Protein AF-A0A7V9D843-F1 (afdb_monomer)

pLDDT: mean 94.22, std 7.26, range [55.22, 98.81]

Radius of gyration: 23.47 Å; Cα contacts (8 Å, |Δi|>4): 58; chains: 1; bounding box: 37×23×65 Å

Nearest PDB structures (foldseek):
  6iem-assembly2_E  TM=9.034E-01  e=5.867E-05  Mycobacterium tuberculosis H37Rv
  6iem-assembly1_B  TM=8.855E-01  e=5.867E-05  Mycobacterium tuberculosis H37Rv
  6iem-assembly2_G  TM=8.969E-01  e=1.926E-04  Mycobacterium tuberculosis H37Rv
  6iem-assembly1_A  TM=8.875E-01  e=1.926E-04  Mycobacterium tuberculosis H37Rv
  1hy0-assembly1_B  TM=9.036E-01  e=2.389E-03  Anas platyrhynchos

Mean predicted aligned error: 4.73 Å

Sequence (76 aa):
MPGYTHLQRAQPVTLGFHLCAHGFALARDARRMLAARDAASTSALGAGALAGTTLPLDPNVAAYEVGFEAVFERTP

Structure (mmCIF, N/CA/C/O backbone):
data_AF-A0A7V9D843-F1
#
_entry.id   AF-A0A7V9D843-F1
#
loop_
_atom_site.group_PDB
_atom_site.id
_atom_site.type_symbol
_atom_site.label_atom_id
_atom_site.label_alt_id
_a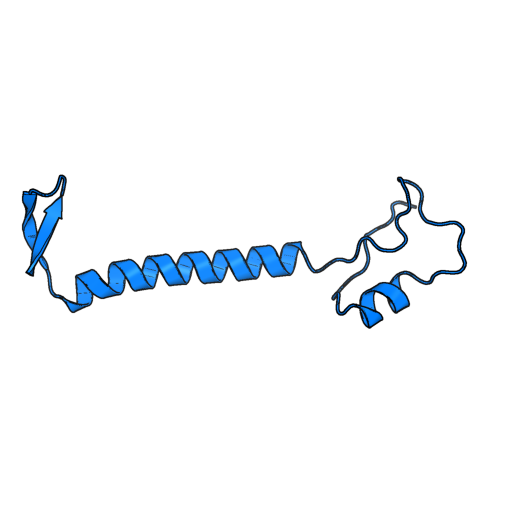tom_site.label_comp_id
_atom_site.label_asym_id
_atom_site.label_entity_id
_atom_site.label_seq_id
_atom_site.pdbx_PDB_ins_code
_atom_site.Cartn_x
_atom_site.Cartn_y
_atom_site.Cartn_z
_atom_site.occupancy
_atom_site.B_iso_or_equiv
_atom_site.auth_seq_id
_atom_site.auth_comp_id
_atom_site.auth_asym_id
_atom_site.auth_atom_id
_atom_site.pdbx_PDB_model_num
ATOM 1 N N . MET A 1 1 ? -14.438 -5.237 29.311 1.00 92.81 1 MET A N 1
ATOM 2 C CA . MET A 1 1 ? -13.040 -5.524 29.705 1.00 92.81 1 MET A CA 1
ATOM 3 C C . MET A 1 1 ? -12.409 -4.254 30.262 1.00 92.81 1 MET A C 1
ATOM 5 O O . MET A 1 1 ? -12.882 -3.179 29.908 1.00 92.81 1 MET A O 1
ATOM 9 N N . PRO A 1 2 ? -11.394 -4.325 31.134 1.00 96.19 2 PRO A N 1
ATOM 10 C CA . PRO A 1 2 ? -10.626 -3.137 31.503 1.00 96.19 2 PRO A CA 1
ATOM 11 C C . PRO A 1 2 ? -9.923 -2.558 30.265 1.00 96.19 2 PRO A C 1
ATOM 13 O O . PRO A 1 2 ? -9.384 -3.319 29.462 1.00 96.19 2 PRO A O 1
ATOM 16 N N . GLY A 1 3 ? -9.937 -1.237 30.092 1.00 96.69 3 GLY A N 1
ATOM 17 C CA . GLY A 1 3 ? -8.970 -0.557 29.231 1.00 96.69 3 GLY A CA 1
ATOM 18 C C . GLY A 1 3 ? -7.590 -0.551 29.893 1.00 96.69 3 GLY A C 1
ATOM 19 O O . GLY A 1 3 ? -7.492 -0.734 31.109 1.00 96.69 3 GLY A O 1
ATOM 20 N N . TYR A 1 4 ? -6.530 -0.342 29.110 1.00 97.38 4 TYR A N 1
ATOM 21 C CA . TYR A 1 4 ? -5.158 -0.340 29.618 1.00 97.38 4 TYR A CA 1
ATOM 22 C C . TYR A 1 4 ? -4.353 0.840 29.081 1.00 97.38 4 TYR A C 1
ATOM 24 O O . TYR A 1 4 ? -4.330 1.088 27.877 1.00 97.38 4 TYR A O 1
ATOM 32 N N . THR A 1 5 ? -3.639 1.520 29.972 1.00 96.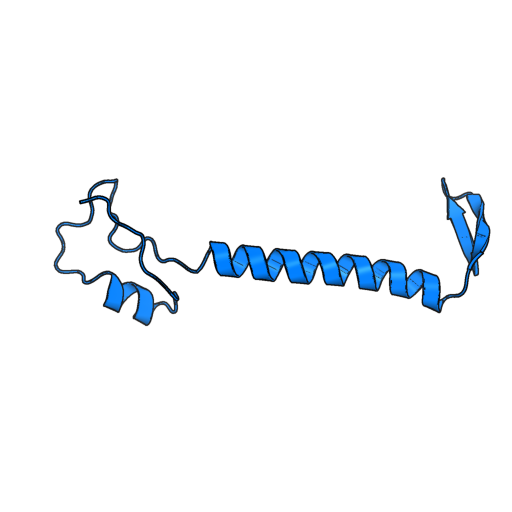69 5 THR A N 1
ATOM 33 C CA . THR A 1 5 ? -2.561 2.464 29.645 1.00 96.69 5 THR A CA 1
ATOM 34 C C . THR A 1 5 ? -1.373 2.129 30.539 1.00 96.69 5 THR A C 1
ATOM 36 O O . THR A 1 5 ? -1.559 1.765 31.696 1.00 96.69 5 THR A O 1
ATOM 39 N N . HIS A 1 6 ? -0.148 2.130 30.002 1.00 97.06 6 HIS A N 1
ATOM 40 C CA . HIS A 1 6 ? 1.037 1.619 30.722 1.00 97.06 6 HIS A CA 1
ATOM 41 C C . HIS A 1 6 ? 0.842 0.207 31.321 1.00 97.06 6 HIS A C 1
ATOM 43 O O . HIS A 1 6 ? 1.418 -0.125 32.354 1.00 97.06 6 HIS A O 1
ATOM 49 N N . LEU A 1 7 ? -0.017 -0.612 30.698 1.00 95.38 7 LEU A N 1
ATOM 50 C CA . LEU A 1 7 ? -0.450 -1.928 31.192 1.00 95.38 7 LEU A CA 1
ATOM 51 C C . LEU A 1 7 ? -1.183 -1.914 32.550 1.00 95.38 7 LEU A C 1
ATOM 53 O O . LEU A 1 7 ? -1.411 -2.971 33.133 1.00 95.38 7 LEU A O 1
ATOM 57 N N . GLN A 1 8 ? -1.627 -0.750 33.028 1.00 98.00 8 GLN A N 1
ATOM 58 C CA . GLN A 1 8 ? -2.470 -0.605 34.215 1.00 98.00 8 GLN A CA 1
ATOM 59 C C . GLN A 1 8 ? -3.942 -0.481 33.826 1.00 98.00 8 GLN A C 1
ATOM 61 O O . GLN A 1 8 ? -4.276 0.079 32.781 1.00 98.00 8 GLN A O 1
ATOM 66 N N . ARG A 1 9 ? -4.830 -1.014 34.673 1.00 97.50 9 ARG A N 1
ATOM 67 C CA . ARG A 1 9 ? -6.279 -0.962 34.445 1.00 97.50 9 ARG A CA 1
ATOM 68 C C . ARG A 1 9 ? -6.753 0.490 34.469 1.00 97.50 9 ARG A C 1
ATOM 70 O O . ARG A 1 9 ? -6.560 1.192 35.456 1.00 97.50 9 ARG A O 1
ATOM 77 N N . ALA A 1 10 ? -7.413 0.895 33.396 1.00 96.38 10 ALA A N 1
ATOM 78 C CA . ALA A 1 10 ? -8.055 2.188 33.238 1.00 96.38 10 ALA A CA 1
ATOM 79 C C . ALA A 1 10 ? -9.586 2.012 33.196 1.00 96.38 10 ALA A C 1
ATOM 81 O O . ALA A 1 10 ? -10.143 1.078 33.781 1.00 96.38 10 ALA A O 1
ATOM 82 N N . GLN A 1 11 ? -10.279 2.910 32.494 1.00 97.50 11 GLN A N 1
ATOM 83 C CA . GLN A 1 11 ? -11.729 2.856 32.329 1.00 97.50 11 GLN A CA 1
ATOM 84 C C . GLN A 1 11 ? -12.173 1.573 31.598 1.00 97.50 11 GLN A C 1
ATOM 86 O O . GLN A 1 11 ? -11.480 1.113 30.684 1.00 97.50 11 GLN A O 1
ATOM 91 N N . PRO A 1 12 ? -13.319 0.973 31.966 1.00 97.56 12 PRO A N 1
ATOM 92 C CA . PRO A 1 12 ? -13.883 -0.152 31.232 1.00 97.56 12 PRO A CA 1
ATOM 93 C C . PRO A 1 12 ? -14.213 0.210 29.780 1.00 97.56 12 PRO A C 1
ATOM 95 O O . PRO A 1 12 ? -14.761 1.272 29.499 1.00 97.56 12 PRO A O 1
ATOM 98 N N . VAL A 1 13 ? -13.944 -0.722 28.870 1.00 97.31 13 VAL A N 1
ATOM 99 C CA . VAL A 1 13 ? -14.331 -0.655 27.456 1.00 97.31 13 VAL A CA 1
ATOM 100 C C . VAL A 1 13 ? 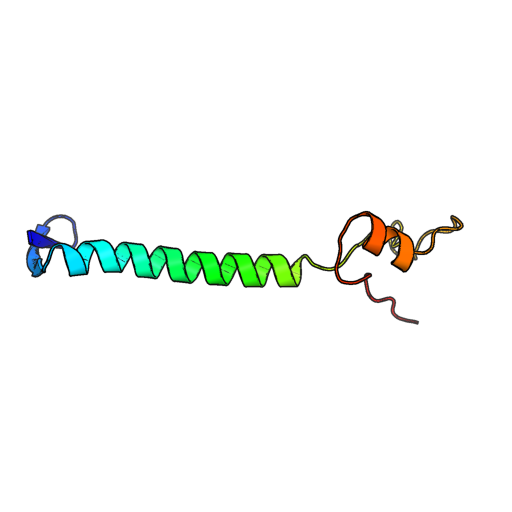-15.027 -1.952 27.040 1.00 97.31 13 VAL A C 1
ATOM 102 O O . VAL A 1 13 ? -14.869 -3.004 27.676 1.00 97.31 13 VAL A O 1
ATOM 105 N N . THR A 1 14 ? -15.817 -1.910 25.970 1.00 98.38 14 THR A N 1
ATOM 106 C CA . THR A 1 14 ? -16.395 -3.129 25.387 1.00 98.38 14 THR A CA 1
ATOM 107 C C . THR A 1 14 ? -15.318 -3.915 24.636 1.00 98.38 14 THR A C 1
ATOM 109 O O . THR A 1 14 ? -14.347 -3.341 24.140 1.00 98.38 14 THR A O 1
ATOM 112 N N . LEU A 1 15 ? -15.487 -5.236 24.519 1.00 97.75 15 LEU A N 1
ATOM 113 C CA . LEU A 1 15 ? -14.603 -6.049 23.674 1.00 97.75 15 LEU A CA 1
ATOM 114 C C . LEU A 1 15 ? -14.645 -5.567 22.214 1.00 97.75 15 LEU A C 1
ATOM 116 O O . LEU A 1 15 ? -13.609 -5.477 21.566 1.00 97.75 15 LEU A O 1
ATOM 120 N N . GLY A 1 16 ? -15.831 -5.181 21.729 1.00 98.31 16 GLY A N 1
ATOM 121 C CA . GLY A 1 16 ? -16.001 -4.605 20.395 1.00 98.31 16 GLY A CA 1
ATOM 122 C C . GLY A 1 16 ? -15.168 -3.340 20.185 1.00 98.31 16 GLY A C 1
ATOM 123 O O . GLY A 1 16 ? -14.493 -3.229 19.171 1.00 98.31 16 GLY A O 1
ATOM 124 N N . PHE A 1 17 ? -15.128 -2.424 21.160 1.00 97.81 17 PHE A N 1
ATOM 125 C CA . PHE A 1 17 ? -14.293 -1.221 21.073 1.00 97.81 17 PHE A CA 1
ATOM 126 C C . PHE A 1 17 ? -12.800 -1.562 20.950 1.00 97.81 17 PHE A C 1
ATOM 128 O O . PHE A 1 17 ? -12.100 -0.986 20.119 1.00 97.81 17 PHE A O 1
ATOM 135 N N . HIS A 1 18 ? -12.323 -2.540 21.728 1.00 97.44 18 HIS A N 1
ATOM 136 C CA . HIS A 1 18 ? -10.939 -3.010 21.655 1.00 97.44 18 HIS A CA 1
ATOM 137 C C . HIS A 1 18 ? -10.606 -3.634 20.289 1.00 97.44 18 HIS A C 1
ATOM 139 O O . HIS A 1 18 ? -9.595 -3.282 19.684 1.00 97.44 18 HIS A O 1
ATOM 145 N N . LEU A 1 19 ? -11.481 -4.491 19.752 1.00 98.38 19 LEU A N 1
ATOM 146 C CA . LEU A 1 19 ? -11.301 -5.089 18.424 1.00 98.38 19 LEU A CA 1
ATOM 147 C C . LEU A 1 19 ? -11.352 -4.040 17.301 1.00 98.38 19 LEU A C 1
ATOM 149 O O . LEU A 1 19 ? -10.523 -4.069 16.390 1.00 98.38 19 LEU A O 1
ATOM 153 N N . CYS A 1 20 ? -12.260 -3.063 17.384 1.00 98.50 20 CYS A N 1
ATOM 154 C CA . CYS A 1 20 ? -12.341 -1.967 16.419 1.00 98.50 20 CYS A CA 1
ATOM 155 C C . CYS A 1 20 ? -11.064 -1.118 16.387 1.00 98.50 20 CYS A C 1
ATOM 157 O O . CYS A 1 20 ? -10.685 -0.654 15.314 1.00 98.50 20 CYS A O 1
ATOM 159 N N . ALA A 1 21 ? -10.361 -0.946 17.512 1.00 97.88 21 ALA A N 1
ATOM 160 C CA . ALA A 1 21 ? -9.084 -0.231 17.525 1.00 97.88 21 ALA A CA 1
ATOM 161 C C . ALA A 1 21 ? -8.048 -0.885 16.587 1.00 97.88 21 ALA A C 1
ATOM 163 O O . ALA A 1 21 ? -7.370 -0.183 15.831 1.00 97.88 21 ALA A O 1
ATOM 164 N N . HIS A 1 22 ? -7.984 -2.221 16.568 1.00 98.38 22 HIS A N 1
ATOM 165 C CA . HIS A 1 22 ? -7.163 -2.972 15.613 1.00 98.38 22 HIS A CA 1
ATOM 166 C C . HIS A 1 22 ? -7.706 -2.866 14.182 1.00 98.38 22 HIS A C 1
ATOM 168 O O . HIS A 1 22 ? -6.933 -2.635 13.254 1.00 98.38 22 HIS A O 1
ATOM 174 N N . GLY A 1 23 ? -9.028 -2.943 14.002 1.00 98.69 23 GLY A N 1
ATOM 175 C CA . GLY A 1 23 ? -9.674 -2.744 12.699 1.00 98.69 23 GLY A CA 1
ATOM 176 C C . GLY A 1 23 ? -9.334 -1.392 12.061 1.00 98.69 23 GLY A C 1
ATOM 177 O O . GLY A 1 23 ? -8.974 -1.330 10.888 1.00 98.69 23 GLY A O 1
ATOM 178 N N . PHE A 1 24 ? -9.349 -0.305 12.837 1.00 98.75 24 PHE A N 1
ATOM 179 C CA . PHE A 1 24 ? -8.9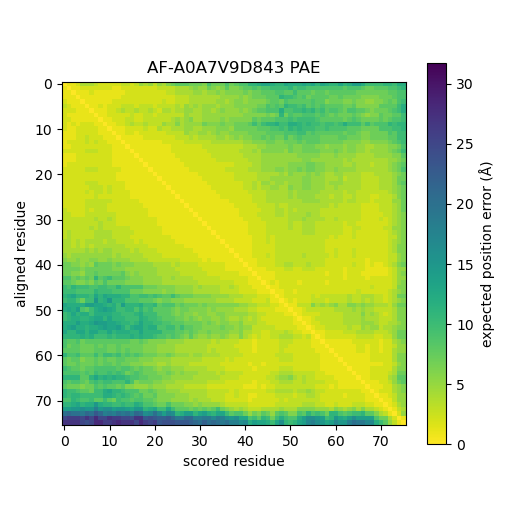59 1.021 12.352 1.00 98.75 24 PHE A CA 1
ATOM 180 C C . PHE A 1 24 ? -7.471 1.123 12.008 1.00 98.75 24 PHE A C 1
ATOM 182 O O . PHE A 1 24 ? -7.112 1.872 11.098 1.00 98.75 24 PHE A O 1
ATOM 189 N N . ALA A 1 25 ? -6.596 0.401 12.715 1.00 98.62 25 ALA A N 1
ATOM 190 C CA . ALA A 1 25 ? -5.185 0.321 12.345 1.00 98.62 25 ALA A CA 1
ATOM 191 C C . ALA A 1 25 ? -5.014 -0.360 10.980 1.00 98.62 25 ALA A C 1
ATOM 193 O O . ALA A 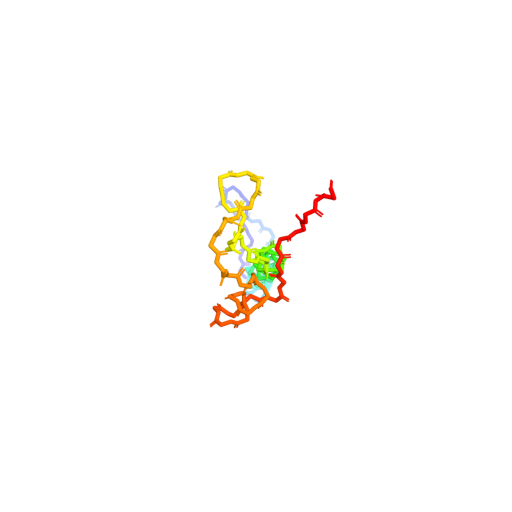1 25 ? -4.446 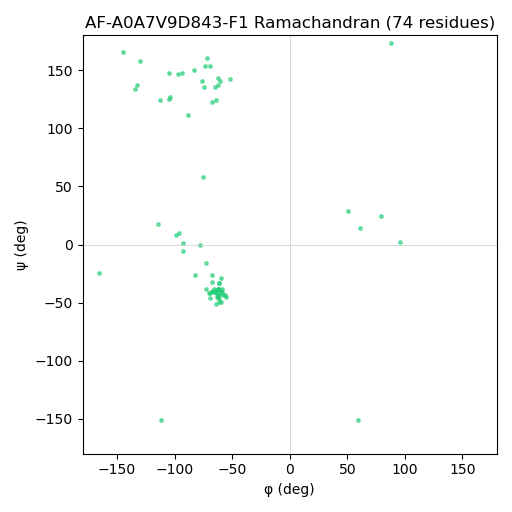0.248 10.074 1.00 98.62 25 ALA A O 1
ATOM 194 N N . LEU A 1 26 ? -5.626 -1.533 10.800 1.00 98.81 26 LEU A N 1
ATOM 195 C CA . LEU A 1 26 ? -5.601 -2.275 9.537 1.00 98.81 26 LEU A CA 1
ATOM 196 C C . LEU A 1 26 ? -6.195 -1.471 8.374 1.00 98.81 26 LEU A C 1
ATOM 198 O O . LEU A 1 26 ? -5.627 -1.450 7.287 1.00 98.81 26 LEU A O 1
ATOM 202 N N . ALA A 1 27 ? -7.294 -0.746 8.596 1.00 98.75 27 ALA A N 1
ATOM 203 C CA . ALA A 1 27 ? -7.899 0.102 7.570 1.00 98.75 27 ALA A CA 1
ATOM 204 C C . ALA A 1 27 ? -6.959 1.233 7.106 1.00 98.75 27 ALA A C 1
ATOM 206 O O . ALA A 1 27 ? -6.904 1.556 5.916 1.00 98.75 27 ALA A O 1
ATOM 207 N N . ARG A 1 28 ? -6.184 1.835 8.023 1.00 98.69 28 ARG A N 1
ATOM 208 C CA . ARG A 1 28 ? -5.161 2.827 7.647 1.00 98.69 28 ARG A CA 1
ATOM 209 C C . ARG A 1 28 ? -4.037 2.196 6.835 1.00 98.69 28 ARG A C 1
ATOM 211 O O . ARG A 1 28 ? -3.559 2.843 5.904 1.00 98.69 28 ARG A O 1
ATOM 218 N N . ASP A 1 29 ? -3.629 0.981 7.176 1.00 98.81 29 ASP A N 1
ATOM 219 C CA . ASP A 1 29 ? -2.566 0.277 6.462 1.00 98.81 29 ASP A CA 1
ATOM 220 C C . ASP A 1 29 ? -3.022 -0.158 5.067 1.00 98.81 29 ASP A C 1
ATOM 222 O O . ASP A 1 29 ? -2.313 0.104 4.102 1.00 98.81 29 ASP A O 1
ATOM 226 N N . ALA A 1 30 ? -4.250 -0.658 4.916 1.00 98.81 30 ALA A N 1
ATOM 227 C CA . ALA A 1 30 ? -4.840 -0.942 3.607 1.00 98.81 30 ALA A CA 1
ATOM 228 C C . ALA A 1 30 ? -4.826 0.296 2.693 1.00 98.81 30 ALA A C 1
ATOM 230 O O . ALA A 1 30 ? -4.395 0.225 1.543 1.00 98.81 30 ALA A O 1
ATOM 231 N N . ARG A 1 31 ? -5.204 1.469 3.220 1.00 98.75 31 ARG A N 1
ATOM 232 C CA . ARG A 1 31 ? -5.133 2.733 2.470 1.00 98.75 31 ARG A CA 1
ATOM 233 C C . ARG A 1 31 ? -3.700 3.105 2.071 1.00 98.75 31 ARG A C 1
ATOM 235 O O . ARG A 1 31 ? -3.495 3.626 0.980 1.00 98.75 31 ARG A O 1
ATOM 242 N N . ARG A 1 32 ? -2.708 2.861 2.934 1.00 98.75 32 ARG A N 1
ATOM 243 C CA . ARG A 1 32 ? -1.288 3.089 2.606 1.00 98.75 32 ARG A CA 1
ATOM 244 C C . ARG A 1 32 ? -0.805 2.140 1.515 1.00 98.75 32 ARG A C 1
ATOM 246 O O . ARG A 1 32 ? -0.089 2.584 0.629 1.00 98.75 32 ARG A O 1
ATOM 253 N N . MET A 1 33 ? -1.209 0.872 1.558 1.00 98.69 33 MET A N 1
ATOM 254 C CA . MET A 1 33 ? -0.849 -0.1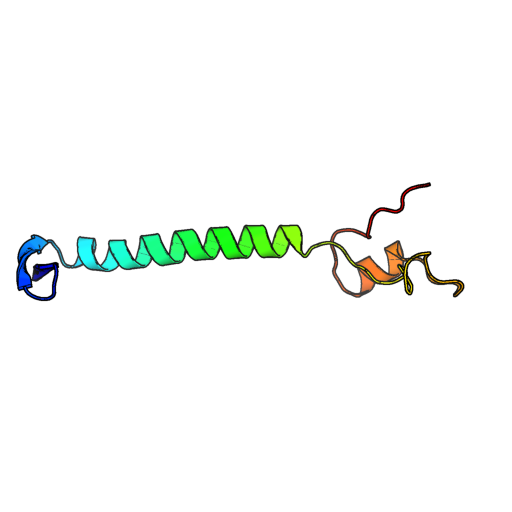14 0.536 1.00 98.69 33 MET A CA 1
ATOM 255 C C . MET A 1 33 ? -1.445 0.240 -0.827 1.00 98.69 33 MET A C 1
ATOM 257 O O . MET A 1 33 ? -0.743 0.135 -1.825 1.00 98.69 33 MET A O 1
ATOM 261 N N . LEU A 1 34 ? -2.692 0.722 -0.871 1.00 98.56 34 LEU A N 1
ATOM 262 C CA . LEU A 1 34 ? -3.300 1.221 -2.109 1.00 98.56 34 LEU A CA 1
ATOM 263 C C . LEU A 1 34 ? -2.518 2.410 -2.677 1.00 98.56 34 LEU A C 1
ATOM 265 O O . LEU A 1 34 ? -2.114 2.369 -3.830 1.00 98.56 34 LEU A O 1
ATOM 269 N N . ALA A 1 35 ? -2.204 3.411 -1.850 1.00 98.56 35 ALA A N 1
ATOM 270 C CA . ALA A 1 35 ? -1.403 4.552 -2.294 1.00 98.56 35 ALA A CA 1
ATOM 271 C C . ALA A 1 35 ? 0.008 4.143 -2.764 1.00 98.56 35 ALA A C 1
ATOM 273 O O . ALA A 1 35 ? 0.520 4.694 -3.733 1.00 98.56 35 ALA A O 1
ATOM 274 N N . ALA A 1 36 ? 0.639 3.172 -2.095 1.00 98.38 36 ALA A N 1
ATOM 275 C CA . ALA A 1 36 ? 1.944 2.650 -2.493 1.00 98.38 36 ALA A CA 1
ATOM 276 C C . ALA A 1 36 ? 1.880 1.882 -3.821 1.00 98.38 36 ALA A C 1
ATOM 278 O O . ALA A 1 36 ? 2.772 2.037 -4.648 1.00 98.38 36 ALA A O 1
ATOM 279 N N . ARG A 1 37 ? 0.822 1.089 -4.039 1.00 97.06 37 ARG A N 1
ATOM 280 C CA . ARG A 1 37 ? 0.561 0.419 -5.317 1.00 97.06 37 ARG A CA 1
ATOM 281 C C . ARG A 1 37 ? 0.403 1.443 -6.435 1.00 97.06 37 ARG A C 1
ATOM 283 O O . ARG A 1 37 ? 1.071 1.316 -7.451 1.00 97.06 37 ARG A O 1
ATOM 290 N N . ASP A 1 38 ? -0.432 2.457 -6.226 1.00 96.38 38 ASP A N 1
ATOM 291 C CA . ASP A 1 38 ? -0.695 3.485 -7.234 1.00 96.38 38 ASP A CA 1
ATOM 292 C C . ASP A 1 38 ? 0.592 4.269 -7.559 1.00 96.38 38 ASP A C 1
ATOM 294 O O . ASP A 1 38 ? 0.884 4.525 -8.722 1.0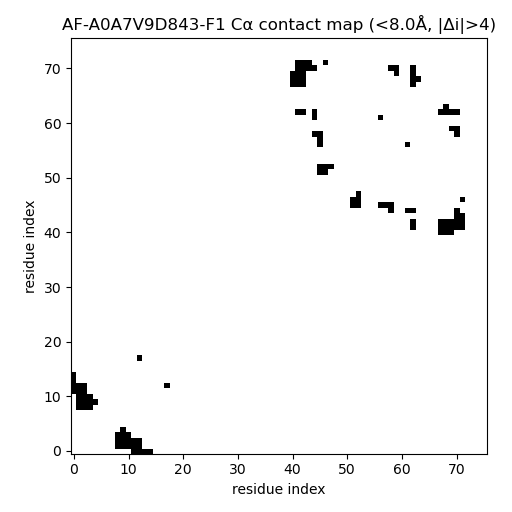0 96.38 38 ASP A O 1
ATOM 298 N N . ALA A 1 39 ? 1.432 4.566 -6.560 1.00 95.50 39 ALA A N 1
ATOM 299 C CA . ALA A 1 39 ? 2.739 5.196 -6.773 1.00 95.50 39 ALA A CA 1
ATOM 300 C C . ALA A 1 39 ? 3.757 4.291 -7.499 1.00 95.50 39 ALA A C 1
ATOM 302 O O . ALA A 1 39 ? 4.667 4.794 -8.154 1.00 95.50 39 ALA A O 1
ATOM 303 N N . ALA A 1 40 ? 3.620 2.968 -7.383 1.00 95.38 40 ALA A N 1
ATOM 304 C CA . ALA A 1 40 ? 4.480 1.973 -8.025 1.00 95.38 40 ALA A CA 1
ATOM 305 C C . ALA A 1 40 ? 3.910 1.441 -9.358 1.00 95.38 40 ALA A C 1
ATOM 307 O O . ALA A 1 40 ? 4.434 0.470 -9.899 1.00 95.38 40 ALA A O 1
ATOM 308 N N . SER A 1 41 ? 2.848 2.055 -9.887 1.00 95.88 41 SER A N 1
ATOM 309 C CA . SER A 1 41 ? 2.113 1.597 -11.079 1.00 95.88 41 SER A CA 1
ATOM 310 C C . SER A 1 41 ? 2.797 1.916 -12.420 1.00 95.88 41 SER A C 1
ATOM 312 O O . SER A 1 41 ? 2.304 1.519 -13.479 1.00 95.88 41 SER A O 1
ATOM 314 N N . THR A 1 42 ? 3.961 2.571 -12.386 1.00 96.12 42 THR A N 1
ATOM 315 C CA . THR A 1 42 ? 4.708 3.012 -13.570 1.00 96.12 42 THR A CA 1
ATOM 316 C C . THR A 1 42 ? 5.927 2.130 -13.841 1.00 96.12 42 THR A C 1
ATOM 318 O O . THR A 1 42 ? 6.806 1.981 -12.992 1.00 96.12 42 THR A O 1
ATOM 321 N N . SER A 1 43 ? 6.022 1.583 -15.054 1.00 95.62 43 SER A N 1
ATOM 322 C CA . SER A 1 43 ? 7.164 0.779 -15.498 1.00 95.62 43 SER A CA 1
ATOM 323 C C . SER A 1 43 ? 8.388 1.648 -15.785 1.00 95.62 43 SER A C 1
ATOM 325 O O . SER A 1 43 ? 8.291 2.659 -16.481 1.00 95.62 43 SER A O 1
ATOM 327 N N . ALA A 1 44 ? 9.560 1.210 -15.317 1.00 93.50 44 ALA A N 1
ATOM 328 C CA . ALA A 1 44 ? 10.865 1.792 -15.657 1.00 93.50 44 ALA A CA 1
ATOM 329 C C . ALA A 1 44 ? 11.550 1.095 -16.853 1.00 93.50 44 ALA A C 1
ATOM 331 O O . ALA A 1 44 ? 12.678 1.432 -17.229 1.00 93.50 44 ALA A O 1
ATOM 332 N N . LEU A 1 45 ? 10.905 0.087 -17.448 1.00 93.50 45 LEU A N 1
ATOM 333 C CA . LEU A 1 45 ? 11.493 -0.710 -18.518 1.00 93.50 45 LEU A CA 1
ATOM 334 C C . LEU A 1 45 ? 11.673 0.140 -19.785 1.00 93.50 45 LEU A C 1
ATOM 336 O O . LEU A 1 45 ? 10.727 0.722 -20.305 1.00 93.50 45 LEU A O 1
ATOM 340 N N . GLY A 1 46 ? 12.910 0.227 -20.280 1.00 91.38 46 GLY A N 1
ATOM 341 C CA . GLY A 1 46 ? 13.274 1.076 -21.421 1.00 91.38 46 GLY A CA 1
ATOM 342 C C . GLY A 1 46 ? 13.836 2.457 -21.054 1.00 91.38 46 GLY A C 1
ATOM 343 O O . GLY A 1 46 ? 14.177 3.223 -21.959 1.00 91.38 46 GLY A O 1
ATOM 344 N N . ALA A 1 47 ? 13.990 2.775 -19.762 1.00 92.06 47 ALA A N 1
ATOM 345 C CA . ALA A 1 47 ? 14.685 3.983 -19.293 1.00 92.06 47 ALA A CA 1
ATOM 346 C C . ALA A 1 47 ? 16.216 3.918 -19.457 1.00 92.06 47 ALA A C 1
ATOM 348 O O . ALA A 1 47 ? 16.887 4.950 -19.439 1.00 92.06 47 ALA A O 1
ATOM 349 N N . GLY A 1 48 ? 16.780 2.725 -19.672 1.00 90.06 48 GLY A N 1
ATOM 350 C CA . GLY A 1 48 ? 18.232 2.546 -19.734 1.00 90.06 48 GLY A CA 1
ATOM 351 C C . GLY A 1 48 ? 18.907 2.978 -18.426 1.00 90.06 48 GLY A C 1
ATOM 352 O O . GLY A 1 48 ? 18.301 2.908 -17.361 1.00 90.06 48 GLY A O 1
ATOM 353 N N . ALA A 1 49 ? 20.162 3.428 -18.501 1.00 90.94 49 ALA A N 1
ATOM 354 C CA . ALA A 1 49 ? 20.873 3.932 -17.322 1.00 90.94 49 ALA A CA 1
ATOM 355 C C . ALA A 1 49 ? 20.359 5.310 -16.858 1.00 90.94 49 ALA A C 1
ATOM 357 O O . ALA A 1 49 ? 20.303 5.567 -15.661 1.00 90.94 49 ALA A O 1
ATOM 358 N N . LEU A 1 50 ? 20.020 6.190 -17.810 1.00 89.19 50 LEU A N 1
ATOM 359 C CA . LEU A 1 50 ? 19.477 7.537 -17.562 1.00 89.19 50 LEU A CA 1
ATOM 360 C C . LEU A 1 50 ? 18.849 8.193 -18.809 1.00 89.19 50 LEU A C 1
ATOM 362 O O . LEU A 1 50 ? 18.014 9.076 -18.668 1.00 89.19 50 LEU A O 1
ATOM 366 N N . ALA A 1 51 ? 19.256 7.789 -20.021 1.00 89.25 51 ALA A N 1
ATOM 367 C CA . ALA A 1 51 ? 18.897 8.450 -21.287 1.00 89.25 51 ALA A CA 1
ATOM 368 C C . ALA A 1 51 ? 18.024 7.591 -22.224 1.00 89.25 51 ALA A C 1
ATOM 370 O O . ALA A 1 51 ? 17.944 7.853 -23.421 1.00 89.25 51 ALA A O 1
ATOM 371 N N . GLY A 1 52 ? 17.389 6.539 -21.706 1.00 89.12 52 GLY A N 1
ATOM 372 C CA . GLY A 1 52 ? 16.651 5.573 -22.515 1.00 89.12 52 GLY A CA 1
ATOM 373 C C . GLY A 1 52 ? 17.515 4.425 -23.045 1.00 89.12 52 GLY A C 1
ATOM 374 O O . GLY A 1 52 ? 18.734 4.377 -22.868 1.00 89.12 52 GLY A O 1
ATOM 375 N N . THR A 1 53 ? 16.849 3.457 -23.671 1.00 90.25 53 THR A N 1
ATOM 376 C CA . THR A 1 53 ? 17.478 2.325 -24.366 1.00 90.25 53 THR A CA 1
ATOM 377 C C . THR A 1 53 ? 17.675 2.625 -25.855 1.00 90.25 53 THR A C 1
ATOM 379 O O . THR A 1 53 ? 16.856 3.311 -26.460 1.00 90.25 53 THR A O 1
ATOM 382 N N . THR A 1 54 ? 18.738 2.082 -26.455 1.00 91.00 54 THR A N 1
ATOM 383 C CA . THR A 1 54 ? 18.979 2.098 -27.913 1.00 91.00 54 THR A CA 1
ATOM 384 C C . THR A 1 54 ? 18.438 0.854 -28.623 1.00 91.00 54 THR A C 1
ATOM 386 O O . THR A 1 54 ? 18.498 0.767 -29.849 1.00 91.00 54 THR A O 1
ATOM 389 N N . LEU A 1 55 ? 17.929 -0.126 -27.869 1.00 92.19 55 LEU A N 1
ATOM 390 C CA . LEU A 1 55 ? 17.282 -1.313 -28.423 1.00 92.19 55 LEU A CA 1
ATOM 391 C C . LEU A 1 55 ? 15.935 -0.942 -29.065 1.00 92.19 55 LEU A C 1
ATOM 393 O O . LEU A 1 55 ? 15.296 0.010 -28.612 1.00 92.19 55 LEU A O 1
ATOM 397 N N . PRO A 1 56 ? 15.455 -1.718 -30.056 1.00 91.56 56 PRO A N 1
ATOM 398 C CA . PRO A 1 56 ? 14.139 -1.532 -30.667 1.00 91.56 56 PRO A CA 1
ATOM 399 C C . PRO A 1 56 ? 13.021 -2.038 -29.735 1.00 91.56 56 PRO A C 1
ATOM 401 O O . PRO A 1 56 ? 12.267 -2.945 -30.073 1.00 91.56 56 PRO A O 1
ATOM 404 N N . LEU A 1 57 ? 12.959 -1.484 -28.525 1.00 90.31 57 LEU A N 1
ATOM 405 C CA . LEU A 1 57 ? 11.961 -1.776 -27.504 1.00 90.31 57 LEU A CA 1
ATOM 406 C C . LEU A 1 57 ? 10.955 -0.627 -27.456 1.00 90.31 57 LEU A C 1
ATOM 408 O O . LEU A 1 57 ? 11.356 0.519 -27.258 1.00 90.31 57 LEU A O 1
ATOM 412 N N . ASP A 1 58 ? 9.665 -0.938 -27.564 1.00 92.69 58 ASP A N 1
ATOM 413 C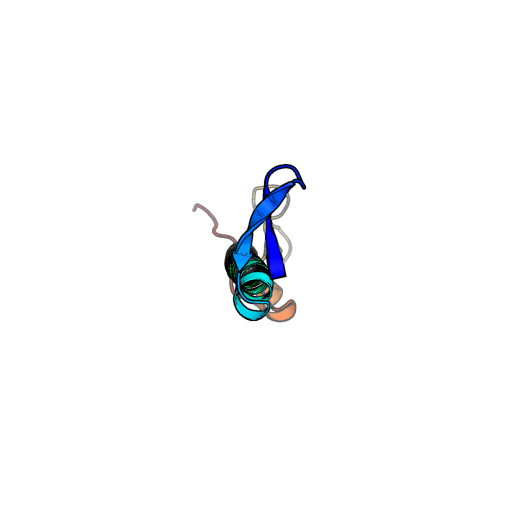 CA . ASP A 1 58 ? 8.593 0.005 -27.242 1.00 92.69 58 ASP A CA 1
ATOM 414 C C . ASP A 1 58 ? 8.253 -0.103 -25.742 1.00 92.69 58 ASP A C 1
ATOM 416 O O . ASP A 1 58 ? 7.718 -1.130 -25.312 1.00 92.69 58 ASP A O 1
ATOM 420 N N . PRO A 1 59 ? 8.551 0.924 -24.922 1.00 93.19 59 PRO A N 1
ATOM 421 C CA . PRO A 1 59 ? 8.252 0.904 -23.493 1.00 93.19 59 PRO A CA 1
ATOM 422 C C . PRO A 1 59 ? 6.763 0.731 -23.172 1.00 93.19 59 PRO A C 1
ATOM 424 O O . PRO A 1 59 ? 6.445 0.175 -22.125 1.00 93.19 59 PRO A O 1
ATOM 427 N N . ASN A 1 60 ? 5.857 1.176 -24.052 1.00 94.25 60 ASN A N 1
ATOM 428 C CA . ASN A 1 60 ? 4.412 1.033 -23.843 1.00 94.25 60 ASN A CA 1
ATOM 429 C C . ASN A 1 60 ? 3.990 -0.428 -23.946 1.00 94.25 60 ASN A C 1
ATOM 431 O O . ASN A 1 60 ? 3.278 -0.929 -23.077 1.00 94.25 60 ASN A O 1
ATOM 435 N N . VAL A 1 61 ? 4.482 -1.123 -24.975 1.00 94.88 61 VAL A N 1
ATOM 436 C CA . VAL A 1 61 ? 4.258 -2.564 -25.142 1.00 94.88 61 VAL A CA 1
ATOM 437 C C . VAL A 1 61 ? 4.863 -3.316 -23.962 1.00 94.88 61 VAL A C 1
ATOM 439 O O . VAL A 1 61 ? 4.187 -4.129 -23.340 1.00 94.88 61 VAL A O 1
ATOM 442 N N . ALA A 1 62 ? 6.098 -2.981 -23.587 1.00 94.31 62 ALA A N 1
ATOM 443 C CA . ALA A 1 62 ? 6.793 -3.648 -22.495 1.00 94.31 62 ALA A CA 1
ATOM 444 C C . ALA A 1 62 ? 6.073 -3.472 -21.142 1.00 94.31 62 ALA A C 1
ATOM 446 O O . ALA A 1 62 ? 5.925 -4.433 -20.394 1.00 94.31 62 ALA A O 1
ATOM 447 N N . ALA A 1 63 ? 5.597 -2.261 -20.826 1.00 95.88 63 ALA A N 1
ATOM 448 C CA . ALA A 1 63 ? 4.827 -1.990 -19.612 1.00 95.88 63 ALA A CA 1
ATOM 449 C C . ALA A 1 63 ? 3.496 -2.755 -19.586 1.00 95.88 63 ALA A C 1
ATOM 451 O O . ALA A 1 63 ? 3.154 -3.335 -18.556 1.00 95.88 63 ALA A O 1
ATOM 452 N N . TYR A 1 64 ? 2.790 -2.807 -20.719 1.00 95.62 64 TYR A N 1
ATOM 453 C CA . TYR A 1 64 ? 1.545 -3.561 -20.854 1.00 95.62 64 TYR A CA 1
ATOM 454 C C . TYR A 1 64 ? 1.756 -5.068 -20.641 1.00 95.62 64 TYR A C 1
ATOM 456 O O . TYR A 1 64 ? 1.014 -5.690 -19.884 1.00 95.62 64 TYR A O 1
ATOM 464 N N . GLU A 1 65 ? 2.795 -5.650 -21.247 1.00 95.88 65 GLU A N 1
ATOM 465 C CA . GLU A 1 65 ? 3.094 -7.085 -21.140 1.00 95.88 65 GLU A CA 1
ATOM 466 C C . GLU A 1 65 ? 3.385 -7.541 -19.704 1.00 95.88 65 GLU A C 1
ATOM 468 O O . GLU A 1 65 ? 3.042 -8.663 -19.332 1.00 95.88 65 GLU A O 1
ATOM 473 N N . VAL A 1 66 ? 3.987 -6.674 -18.884 1.00 93.69 66 VAL A N 1
ATOM 474 C CA . VAL A 1 66 ? 4.284 -6.964 -17.470 1.00 93.69 66 VAL A CA 1
ATOM 475 C C . VAL A 1 66 ? 3.257 -6.383 -16.488 1.00 93.69 66 VAL A C 1
ATOM 477 O O . VAL A 1 66 ? 3.454 -6.471 -15.278 1.00 93.69 66 VAL A O 1
ATOM 480 N N . GLY A 1 67 ? 2.142 -5.840 -16.990 1.00 95.25 67 GLY A N 1
ATOM 481 C CA . GLY A 1 67 ? 0.984 -5.448 -16.182 1.00 95.25 67 GLY A CA 1
ATOM 482 C C . GLY A 1 67 ? 1.109 -4.115 -15.439 1.00 95.25 67 GLY A C 1
ATOM 483 O O . GLY A 1 67 ? 0.436 -3.929 -14.427 1.00 95.25 67 GLY A O 1
ATOM 484 N N . PHE A 1 68 ? 1.955 -3.197 -15.910 1.00 96.75 68 PHE A N 1
ATOM 485 C CA . PHE A 1 68 ? 2.004 -1.826 -15.396 1.00 96.75 68 PHE A CA 1
ATOM 486 C C . PHE A 1 68 ? 0.930 -0.949 -16.052 1.00 96.75 68 PHE A C 1
ATOM 488 O O . PHE A 1 68 ? 0.551 -1.157 -17.203 1.00 96.75 68 PHE A O 1
ATOM 495 N N . GLU A 1 69 ? 0.455 0.057 -15.318 1.00 94.19 69 GLU A N 1
ATOM 496 C CA . GLU A 1 69 ? -0.599 0.972 -15.777 1.00 94.19 69 GLU A CA 1
ATOM 497 C C . GLU A 1 69 ? -0.041 2.099 -16.655 1.00 94.19 69 GLU A C 1
ATOM 499 O O . GLU A 1 69 ? -0.747 2.640 -17.505 1.00 94.19 69 GLU A O 1
ATOM 504 N N . ALA A 1 70 ? 1.233 2.446 -16.457 1.00 93.94 70 ALA A N 1
ATOM 505 C CA . ALA A 1 70 ? 1.894 3.538 -17.154 1.00 93.94 70 ALA A CA 1
ATOM 506 C C . ALA A 1 70 ? 3.370 3.240 -17.453 1.00 93.94 70 ALA A C 1
ATOM 508 O O . ALA A 1 70 ? 3.991 2.335 -16.888 1.00 93.94 70 ALA A O 1
ATOM 509 N N . VAL A 1 71 ? 3.947 4.058 -18.330 1.00 95.06 71 VAL A N 1
ATOM 510 C CA . VAL A 1 71 ? 5.382 4.112 -18.632 1.00 95.06 71 VAL A CA 1
ATOM 511 C C . VAL A 1 71 ? 5.978 5.354 -17.974 1.00 95.06 71 VAL A C 1
ATOM 513 O O . VAL A 1 71 ? 5.299 6.371 -17.845 1.00 95.06 71 VAL A O 1
ATOM 516 N N . PHE A 1 72 ? 7.242 5.280 -17.556 1.00 91.56 72 PHE A N 1
ATOM 517 C CA . PHE A 1 72 ? 7.987 6.432 -17.050 1.00 91.56 72 PHE A CA 1
ATOM 518 C C . PHE A 1 72 ? 7.946 7.638 -18.008 1.00 91.56 72 PHE A C 1
ATOM 520 O O . PHE A 1 72 ? 8.024 7.496 -19.230 1.00 91.56 72 PHE A O 1
ATOM 527 N N . GLU A 1 73 ? 7.862 8.840 -17.439 1.00 87.56 73 GLU A N 1
ATOM 528 C CA . GLU A 1 73 ? 7.871 10.087 -18.201 1.00 87.56 73 GLU A CA 1
ATOM 529 C C . GLU A 1 73 ? 9.295 10.422 -18.672 1.00 87.56 73 GLU A C 1
ATOM 531 O O . GLU A 1 73 ? 10.275 10.223 -17.948 1.00 87.56 73 GLU A O 1
ATOM 536 N N . ARG A 1 74 ? 9.418 10.923 -19.903 1.00 76.25 74 ARG A N 1
ATOM 537 C CA . ARG A 1 74 ? 10.679 11.423 -20.461 1.00 76.25 74 ARG A CA 1
ATOM 538 C C . ARG A 1 74 ? 10.557 12.927 -20.647 1.00 76.25 74 ARG A C 1
ATOM 540 O O . ARG A 1 74 ? 9.653 13.383 -21.342 1.00 76.25 74 ARG A O 1
ATOM 547 N N . THR A 1 75 ? 11.476 13.684 -20.061 1.00 55.22 75 THR A N 1
ATOM 548 C CA . THR A 1 75 ? 11.676 15.087 -20.437 1.00 55.22 75 THR A CA 1
ATOM 549 C C . THR A 1 75 ? 12.168 15.121 -21.895 1.00 55.22 75 THR A C 1
ATOM 551 O O . THR A 1 75 ? 12.995 14.269 -22.235 1.00 55.22 75 THR A O 1
ATOM 554 N N . PRO A 1 76 ? 11.645 16.014 -22.759 1.00 57.03 76 PRO A N 1
ATOM 555 C CA . PRO A 1 76 ? 12.076 16.118 -24.156 1.00 57.03 76 PRO A CA 1
ATOM 556 C C . PRO A 1 76 ? 13.573 16.403 -24.314 1.00 57.03 76 PRO A C 1
ATOM 558 O O . PRO A 1 76 ? 14.158 17.053 -23.415 1.00 57.03 76 PRO A O 1
#

Foldseek 3Di:
DFDDDVRDGDDDDDPVVVVVVVVVVVVVVVVVVVVVCVVVLEDAPQCPPHNGDPDPDDQVVVSVVVRGPYYDDDDD

Secondary structure (DSSP, 8-state):
-EEEETTEEEEE--HHHHHHHHHHHHHHHHHHHHHHHHHT-EE-TT-TTTT---SS--HHHHHHHTT-SEE-----

Solvent-accessible surface area (backbone atoms only — not comparable to full-atom values): 4626 Å² total; per-residue (Å²): 83,72,29,71,56,99,86,39,81,52,65,75,41,55,66,66,59,59,54,46,56,54,51,55,51,52,53,54,50,54,53,49,50,51,53,52,49,64,73,62,30,52,27,67,65,58,39,56,94,80,86,41,54,90,63,101,70,58,39,65,60,54,17,51,78,73,70,33,83,36,58,64,87,74,84,132